Protein AF-A0A9P5LNE6-F1 (afdb_monomer_lite)

Radius of gyration: 19.14 Å; chains: 1; bounding box: 43×41×48 Å

Foldseek 3Di:
DDPVVVVVVVVVVVVCVVVVVDDPVVVVVVVVVVVVVVVVVLVVLLVVLQVLLVHLADLVPDDDDDDPPDDPVVVVVVVVCVLCVVCVVVVVCVVVVCVPPPDPPPVVVVVVCCCPPCVPPVVSSLSSNQRSVCSVVVHGRDSDPVVVVVD

Secondary structure (DSSP, 8-state):
--HHHHHHHHHHHHHHHHHHTS-GGGTHHHHHHHHHHHHHHHHHHHHHHHHHTTSS-GGGTSPP---TTS-HHHHHHHHHHHHHHHHHHHHHTHHHHHTT-SSTTTHHHHHHHHHHTHHHHHHHHHHHHHHHHHHHTTS-----HHHHHH-

Organism: NCBI:txid595255

pLDDT: mean 87.04, std 6.27, range [55.72, 95.06]

Structure (mmCIF, N/CA/C/O backbone):
data_AF-A0A9P5LNE6-F1
#
_entry.id   AF-A0A9P5LNE6-F1
#
loop_
_atom_site.group_PDB
_atom_site.id
_atom_site.type_symbol
_atom_site.label_atom_id
_atom_site.label_alt_id
_atom_site.label_comp_id
_atom_site.label_asym_id
_atom_site.label_entity_id
_atom_site.label_seq_id
_atom_site.pdbx_PDB_ins_code
_atom_site.Cartn_x
_atom_site.Cartn_y
_atom_site.Cartn_z
_atom_site.occupancy
_atom_site.B_iso_or_equiv
_atom_site.auth_seq_id
_atom_site.auth_comp_id
_atom_site.auth_asym_id
_atom_site.auth_atom_id
_atom_site.pdbx_PDB_model_num
ATOM 1 N N . MET A 1 1 ? -9.106 -11.738 -19.374 1.00 55.72 1 MET A N 1
ATOM 2 C CA . MET A 1 1 ? -9.687 -12.515 -18.260 1.00 55.72 1 MET A CA 1
ATOM 3 C C . MET A 1 1 ? -10.014 -13.894 -18.776 1.00 55.72 1 MET A C 1
ATOM 5 O O . MET A 1 1 ? -10.748 -14.009 -19.751 1.00 55.72 1 MET A O 1
ATOM 9 N N . VAL A 1 2 ? -9.419 -14.913 -18.173 1.00 83.50 2 VAL A N 1
ATOM 10 C CA . VAL A 1 2 ? -9.707 -16.318 -18.489 1.00 83.50 2 VAL A CA 1
ATOM 11 C C . VAL A 1 2 ? -10.836 -16.798 -17.569 1.00 83.50 2 VAL A C 1
ATOM 13 O O . VAL A 1 2 ? -11.053 -16.205 -16.513 1.00 83.50 2 VAL A O 1
ATOM 16 N N . THR A 1 3 ? -11.549 -17.875 -17.912 1.00 86.38 3 THR A N 1
ATOM 17 C CA . THR A 1 3 ? -12.674 -18.406 -17.106 1.00 86.38 3 THR A CA 1
ATOM 18 C C . THR A 1 3 ? -12.313 -18.607 -15.629 1.00 86.38 3 THR A C 1
ATOM 20 O O . THR A 1 3 ? -13.131 -18.351 -14.751 1.00 86.38 3 THR A O 1
ATOM 23 N N . ARG A 1 4 ? -11.058 -18.981 -15.342 1.00 86.69 4 ARG A N 1
ATOM 24 C CA . ARG A 1 4 ? -10.511 -19.098 -13.981 1.00 86.69 4 ARG A CA 1
ATOM 25 C C . ARG A 1 4 ? -10.612 -17.796 -13.177 1.00 86.69 4 ARG A C 1
ATOM 27 O O . ARG A 1 4 ? -11.005 -17.843 -12.017 1.00 86.69 4 ARG A O 1
ATOM 34 N N . ASP A 1 5 ? -10.279 -16.656 -13.780 1.00 85.38 5 ASP A N 1
ATOM 35 C CA . ASP A 1 5 ? -10.262 -15.358 -13.092 1.00 85.38 5 ASP A CA 1
ATOM 36 C C . ASP A 1 5 ? -11.692 -14.916 -12.748 1.00 85.38 5 ASP A C 1
ATOM 38 O O . ASP A 1 5 ? -11.947 -14.401 -11.662 1.00 85.38 5 ASP A O 1
ATOM 42 N N . PHE A 1 6 ? -12.643 -15.186 -13.650 1.00 89.06 6 PHE A N 1
ATOM 43 C CA . PHE A 1 6 ? -14.060 -14.898 -13.429 1.00 89.06 6 PHE A CA 1
ATOM 44 C C . PHE A 1 6 ? -14.657 -15.770 -12.318 1.00 89.06 6 PHE A C 1
ATOM 46 O O . PHE A 1 6 ? -15.341 -15.262 -11.432 1.00 89.06 6 PHE A O 1
ATOM 53 N N . VAL A 1 7 ? -14.357 -17.073 -12.317 1.00 93.38 7 VAL A N 1
ATOM 54 C CA . VAL A 1 7 ? -14.796 -17.983 -11.248 1.00 93.38 7 VAL A CA 1
ATOM 55 C C . VAL A 1 7 ? -14.191 -17.569 -9.904 1.00 93.38 7 VAL A C 1
ATOM 57 O O . VAL A 1 7 ? -14.913 -17.498 -8.910 1.00 93.38 7 VAL A O 1
ATOM 60 N N . GLY A 1 8 ? -12.899 -17.225 -9.872 1.00 90.25 8 GLY A N 1
ATOM 61 C CA . GLY A 1 8 ? -12.237 -16.706 -8.674 1.00 90.25 8 GLY A CA 1
ATOM 62 C C . GLY A 1 8 ? -12.892 -15.429 -8.144 1.00 90.25 8 GLY A C 1
ATOM 63 O O . GLY A 1 8 ? -13.146 -15.325 -6.946 1.00 90.25 8 GLY A O 1
ATOM 64 N N . PHE A 1 9 ? -13.247 -14.498 -9.034 1.00 90.50 9 PHE A N 1
ATOM 65 C CA . PHE A 1 9 ? -13.979 -13.283 -8.678 1.00 90.50 9 PHE A CA 1
ATOM 66 C C . PHE A 1 9 ? -15.344 -13.592 -8.049 1.00 90.50 9 PHE A C 1
ATOM 68 O O . PHE A 1 9 ? -15.656 -13.066 -6.984 1.00 90.50 9 PHE A O 1
ATOM 75 N N . VAL A 1 10 ? -16.144 -14.482 -8.645 1.00 94.56 10 VAL A N 1
ATOM 76 C CA . VAL A 1 10 ? -17.463 -14.846 -8.096 1.00 94.56 10 VAL A CA 1
ATOM 77 C C . VAL A 1 10 ? -17.331 -15.508 -6.723 1.00 94.56 10 VAL A C 1
ATOM 79 O O . VAL A 1 10 ? -18.052 -15.139 -5.797 1.00 94.56 10 VAL A O 1
ATOM 82 N N . ILE A 1 11 ? -16.387 -16.440 -6.560 1.00 94.75 11 ILE A N 1
ATOM 83 C CA . ILE A 1 11 ? -16.125 -17.094 -5.269 1.00 94.75 11 ILE A CA 1
ATOM 84 C C . ILE A 1 11 ? -15.726 -16.055 -4.215 1.00 94.75 11 ILE A C 1
ATOM 86 O O . ILE A 1 11 ? -16.275 -16.061 -3.113 1.00 94.75 11 ILE A O 1
ATOM 90 N N . PHE A 1 12 ? -14.823 -15.133 -4.555 1.00 92.94 12 PHE A N 1
ATOM 91 C CA . PHE A 1 12 ? -14.413 -14.050 -3.663 1.00 92.94 12 PHE A CA 1
ATOM 92 C C . PHE A 1 12 ? -15.599 -13.179 -3.229 1.00 92.94 12 PHE A C 1
ATOM 94 O O . PHE A 1 12 ? -15.738 -12.883 -2.041 1.00 92.94 12 PHE A O 1
ATOM 101 N N . GLN A 1 13 ? -16.489 -12.820 -4.159 1.00 92.81 13 GLN A N 1
ATOM 102 C CA . GLN A 1 13 ? -17.681 -12.031 -3.846 1.00 92.81 13 GLN A CA 1
ATOM 103 C C . GLN A 1 13 ? -18.603 -12.778 -2.877 1.00 92.81 13 GLN A C 1
ATOM 105 O O . GLN A 1 13 ? -19.039 -12.197 -1.886 1.00 92.81 13 GLN A O 1
ATOM 110 N N . VAL A 1 14 ? -18.846 -14.073 -3.104 1.00 95.06 14 VAL A N 1
ATOM 111 C CA . VAL A 1 14 ? -19.695 -14.896 -2.226 1.00 95.06 14 VAL A CA 1
ATOM 112 C C . VAL A 1 14 ? -19.091 -15.035 -0.827 1.00 95.06 14 VAL A C 1
ATOM 114 O O . VAL A 1 14 ? -19.809 -14.891 0.160 1.00 95.06 14 VAL A O 1
ATOM 117 N N . ILE A 1 15 ? -17.777 -15.254 -0.722 1.00 94.12 15 ILE A N 1
ATOM 118 C CA . ILE A 1 15 ? -17.070 -15.350 0.567 1.00 94.12 15 ILE A CA 1
ATOM 119 C C . ILE A 1 15 ? -17.046 -14.001 1.301 1.00 94.12 15 ILE A C 1
ATOM 121 O O . ILE A 1 15 ? -17.062 -13.968 2.531 1.00 94.12 15 ILE A O 1
ATOM 125 N N . SER A 1 16 ? -17.045 -12.883 0.574 1.00 89.88 16 SER A N 1
ATOM 126 C CA . SER A 1 16 ? -17.026 -11.547 1.176 1.00 89.88 16 SER A CA 1
ATOM 127 C C . SER A 1 16 ? -18.359 -11.172 1.833 1.00 89.88 16 SER A C 1
ATOM 129 O O . SER A 1 16 ? -18.354 -10.481 2.848 1.00 89.88 16 SER A O 1
ATOM 131 N N . ILE A 1 17 ? -19.497 -11.666 1.328 1.00 91.38 17 ILE A N 1
ATOM 132 C CA . ILE A 1 17 ? -20.840 -11.375 1.872 1.00 91.38 17 ILE A CA 1
ATOM 133 C C . ILE A 1 17 ? -20.954 -11.620 3.390 1.00 91.38 17 ILE A C 1
ATOM 135 O O . ILE A 1 17 ? -21.355 -10.695 4.096 1.00 91.38 17 ILE A O 1
ATOM 139 N N . PRO A 1 18 ? -20.608 -12.799 3.946 1.00 87.94 18 PRO A N 1
ATOM 140 C CA . PRO A 1 18 ? -20.700 -13.020 5.390 1.00 87.94 18 PRO A CA 1
ATOM 141 C C . PRO A 1 18 ? -19.757 -12.115 6.194 1.00 87.94 18 PRO A C 1
ATOM 143 O O . PRO A 1 18 ? -20.094 -11.732 7.313 1.00 87.94 18 PRO A O 1
ATOM 146 N N . MET A 1 19 ? -18.612 -11.722 5.627 1.00 84.19 19 MET A N 1
ATOM 147 C CA . MET A 1 19 ? -17.676 -10.804 6.287 1.00 84.19 19 MET A CA 1
ATOM 148 C C . MET A 1 19 ? -18.246 -9.384 6.398 1.00 84.19 19 MET A C 1
ATOM 150 O O . MET A 1 19 ? -17.958 -8.692 7.372 1.00 84.19 19 MET A O 1
ATOM 154 N N . LEU A 1 20 ? -19.115 -8.969 5.469 1.00 84.44 20 LEU A N 1
ATOM 155 C CA . LEU A 1 20 ? -19.809 -7.675 5.531 1.00 84.44 20 LEU A CA 1
ATOM 156 C C . LEU A 1 20 ? -20.822 -7.585 6.682 1.00 84.44 20 LEU A C 1
ATOM 158 O O . LEU A 1 20 ? -21.175 -6.486 7.101 1.00 84.44 20 LEU A O 1
ATOM 162 N N . LEU A 1 21 ? -21.284 -8.721 7.215 1.00 84.25 21 LEU A N 1
ATOM 163 C CA . LEU A 1 21 ? -22.198 -8.754 8.363 1.00 84.25 21 LEU A CA 1
ATOM 164 C C . LEU A 1 21 ? -21.475 -8.510 9.698 1.00 84.25 21 LEU A C 1
ATOM 166 O O . LEU A 1 21 ? -22.121 -8.337 10.737 1.00 84.25 21 LEU A O 1
ATOM 170 N N . ILE A 1 22 ? -20.137 -8.496 9.697 1.00 84.88 22 ILE A N 1
ATOM 171 C CA . ILE A 1 22 ? -19.343 -8.214 10.888 1.00 84.88 22 ILE A CA 1
ATOM 172 C C . ILE A 1 22 ? -19.440 -6.724 11.211 1.00 84.88 22 ILE A C 1
ATOM 174 O O . ILE A 1 22 ? -19.153 -5.848 10.400 1.00 84.88 22 ILE A O 1
ATOM 178 N N . ARG A 1 23 ? -19.813 -6.447 12.459 1.00 82.88 23 ARG A N 1
ATOM 179 C CA . ARG A 1 23 ? -19.844 -5.102 13.037 1.00 82.88 23 ARG A CA 1
ATOM 180 C C . ARG A 1 23 ? -18.489 -4.401 12.897 1.00 82.88 23 ARG A C 1
ATOM 182 O O . ARG A 1 23 ? -17.477 -4.937 13.355 1.00 82.88 23 ARG A O 1
ATOM 189 N N . VAL A 1 24 ? -18.492 -3.204 12.306 1.00 76.50 24 VAL A N 1
ATOM 190 C CA . VAL A 1 24 ? -17.302 -2.402 11.953 1.00 76.50 24 VAL A CA 1
ATOM 191 C C . VAL A 1 24 ? -16.369 -2.184 13.151 1.00 76.50 24 VAL A C 1
ATOM 193 O O . VAL A 1 24 ? -15.149 -2.200 13.005 1.00 76.50 24 VAL A O 1
ATOM 196 N N . GLU A 1 25 ? -16.921 -2.084 14.358 1.00 78.25 25 GLU A N 1
ATOM 197 C CA . GLU A 1 25 ? -16.188 -1.893 15.612 1.00 78.25 25 GLU A CA 1
ATOM 198 C C . GLU A 1 25 ? -15.218 -3.045 15.916 1.00 78.25 25 GLU A C 1
ATOM 200 O O . GLU A 1 25 ? -14.200 -2.847 16.575 1.00 78.25 25 GLU A O 1
ATOM 205 N N . LYS A 1 26 ? -15.504 -4.255 15.419 1.00 81.69 26 LYS A N 1
ATOM 206 C CA . LYS A 1 26 ? -14.655 -5.444 15.601 1.00 81.69 26 LYS A CA 1
ATOM 207 C C . LYS A 1 26 ? -13.650 -5.647 14.464 1.00 81.69 26 LYS A C 1
ATOM 209 O O . LYS A 1 26 ? -12.750 -6.472 14.595 1.00 81.69 26 LYS A O 1
ATOM 214 N N . VAL A 1 27 ? -13.788 -4.907 13.364 1.00 83.56 27 VAL A N 1
ATOM 215 C CA . VAL A 1 27 ? -12.993 -5.087 12.137 1.00 83.56 27 VAL A CA 1
ATOM 216 C C . VAL A 1 27 ? -11.647 -4.355 12.210 1.00 83.56 27 VAL A C 1
ATOM 218 O O . VAL A 1 27 ? -10.700 -4.738 11.524 1.00 83.56 27 VAL A O 1
ATOM 221 N N . ALA A 1 28 ? -11.511 -3.362 13.095 1.00 82.56 28 ALA A N 1
ATOM 222 C CA . ALA A 1 28 ? -10.300 -2.549 13.213 1.00 82.56 28 ALA A CA 1
ATOM 223 C C . ALA A 1 28 ? -9.025 -3.373 13.480 1.00 82.56 28 ALA A C 1
ATOM 225 O O . ALA A 1 28 ? -7.994 -3.135 12.854 1.00 82.56 28 ALA A O 1
ATOM 226 N N . PHE A 1 29 ? -9.089 -4.366 14.374 1.00 85.94 29 PHE A N 1
ATOM 227 C CA . PHE A 1 29 ? -7.925 -5.183 14.727 1.00 85.94 29 PHE A CA 1
ATOM 228 C C . PHE A 1 29 ? -7.502 -6.153 13.604 1.00 85.94 29 PHE A C 1
ATOM 230 O O . PHE A 1 29 ? -6.333 -6.115 13.214 1.00 85.94 29 PHE A O 1
ATOM 237 N N . PRO A 1 30 ? -8.408 -6.958 13.005 1.00 89.06 30 PRO A N 1
ATOM 238 C CA . PRO A 1 30 ? -8.073 -7.767 11.831 1.00 89.06 30 PRO A CA 1
ATOM 239 C C . PRO A 1 30 ? -7.514 -6.949 10.660 1.00 89.06 30 PRO A C 1
ATOM 241 O O . PRO A 1 30 ? -6.541 -7.363 10.034 1.00 89.06 30 PRO A O 1
ATOM 244 N N . VAL A 1 31 ? -8.083 -5.769 10.388 1.00 87.81 31 VAL A N 1
ATOM 245 C CA . VAL A 1 31 ? -7.601 -4.885 9.314 1.00 87.81 31 VAL A CA 1
ATOM 246 C C . VAL A 1 31 ? -6.210 -4.337 9.620 1.00 87.81 31 VAL A C 1
ATOM 248 O O . VAL A 1 31 ? -5.372 -4.277 8.723 1.00 87.81 31 VAL A O 1
ATOM 251 N N . ALA A 1 32 ? -5.917 -3.992 10.876 1.00 89.50 32 ALA A N 1
ATOM 252 C CA . ALA A 1 32 ? -4.576 -3.574 11.269 1.00 89.50 32 ALA A CA 1
ATOM 253 C C . ALA A 1 32 ? -3.540 -4.684 11.024 1.00 89.50 32 ALA A C 1
ATOM 255 O O . ALA A 1 32 ? -2.491 -4.416 10.443 1.00 89.50 32 ALA A O 1
ATOM 256 N N . ILE A 1 33 ? -3.853 -5.935 11.387 1.00 93.25 33 ILE A N 1
ATOM 257 C CA . ILE A 1 33 ? -2.978 -7.085 11.106 1.00 93.25 33 ILE A CA 1
ATOM 258 C C . ILE A 1 33 ? -2.787 -7.259 9.598 1.00 93.25 33 ILE A C 1
ATOM 260 O O . ILE A 1 33 ? -1.653 -7.381 9.139 1.00 93.25 33 ILE A O 1
ATOM 264 N N . ALA A 1 34 ? -3.873 -7.232 8.822 1.00 90.94 34 ALA A N 1
ATOM 265 C CA . ALA A 1 34 ? -3.808 -7.376 7.371 1.00 90.94 34 ALA A CA 1
ATOM 266 C C . ALA A 1 34 ? -2.930 -6.290 6.725 1.00 90.94 34 ALA A C 1
ATOM 268 O O . ALA A 1 34 ? -2.107 -6.598 5.863 1.00 90.94 34 ALA A O 1
ATOM 269 N N . ASN A 1 35 ? -3.038 -5.040 7.184 1.00 91.62 35 ASN A N 1
ATOM 270 C CA . ASN A 1 35 ? -2.202 -3.934 6.715 1.00 91.62 35 ASN A CA 1
ATOM 271 C C . ASN A 1 35 ? -0.722 -4.137 7.060 1.00 91.62 35 ASN A C 1
ATOM 273 O O . ASN A 1 35 ? 0.136 -3.907 6.210 1.00 91.62 35 ASN A O 1
ATOM 277 N N . ILE A 1 36 ? -0.413 -4.602 8.275 1.00 93.50 36 ILE A N 1
ATOM 278 C CA . ILE A 1 36 ? 0.965 -4.894 8.695 1.00 93.50 36 ILE A CA 1
ATOM 279 C C . ILE A 1 36 ? 1.563 -6.008 7.830 1.00 93.50 36 ILE A C 1
ATOM 281 O O . ILE A 1 36 ? 2.659 -5.854 7.298 1.00 93.50 36 ILE A O 1
ATOM 285 N N . VAL A 1 37 ? 0.836 -7.112 7.640 1.00 94.81 37 VAL A N 1
ATOM 286 C CA . VAL A 1 37 ? 1.287 -8.224 6.788 1.00 94.81 37 VAL A CA 1
ATOM 287 C C . VAL A 1 37 ? 1.517 -7.741 5.357 1.00 94.81 37 VAL A C 1
ATOM 289 O O . VAL A 1 37 ? 2.576 -7.995 4.788 1.00 94.81 37 VAL A O 1
ATOM 292 N N . THR A 1 38 ? 0.569 -6.985 4.798 1.00 91.62 38 THR A N 1
ATOM 293 C CA . THR A 1 38 ? 0.674 -6.435 3.438 1.00 91.62 38 THR A CA 1
ATOM 294 C C . THR A 1 38 ? 1.900 -5.536 3.292 1.00 91.62 38 THR A C 1
ATOM 296 O O . THR A 1 38 ? 2.632 -5.655 2.312 1.00 91.62 38 THR A O 1
ATOM 299 N N . PHE A 1 39 ? 2.180 -4.690 4.286 1.00 93.19 39 PHE A N 1
ATOM 300 C CA . PHE A 1 39 ? 3.364 -3.836 4.299 1.00 93.19 39 PHE A CA 1
ATOM 301 C C . PHE A 1 39 ? 4.664 -4.646 4.200 1.00 93.19 39 PHE A C 1
ATOM 303 O O . PHE A 1 39 ? 5.504 -4.362 3.345 1.00 93.19 39 PHE A O 1
ATOM 310 N N . PHE A 1 40 ? 4.818 -5.688 5.023 1.00 94.69 40 PHE A N 1
ATOM 311 C CA . PHE A 1 40 ? 6.010 -6.540 4.995 1.00 94.69 40 PHE A CA 1
ATOM 312 C C . PHE A 1 40 ? 6.136 -7.341 3.697 1.00 94.69 40 PHE A C 1
ATOM 314 O O . PHE A 1 40 ? 7.244 -7.492 3.185 1.00 94.69 40 PHE A O 1
ATOM 321 N N . VAL A 1 41 ? 5.020 -7.808 3.131 1.00 93.31 41 VAL A N 1
ATOM 322 C CA . VAL A 1 41 ? 5.014 -8.492 1.829 1.00 93.31 41 VAL A CA 1
ATOM 323 C C . VAL A 1 41 ? 5.481 -7.549 0.722 1.00 93.31 41 VAL A C 1
ATOM 325 O O . VAL A 1 41 ? 6.378 -7.904 -0.039 1.00 93.31 41 VAL A O 1
ATOM 328 N N . MET A 1 42 ? 4.940 -6.329 0.653 1.00 91.94 42 MET A N 1
ATOM 329 C CA . MET A 1 42 ? 5.356 -5.340 -0.349 1.00 91.94 42 MET A CA 1
ATOM 330 C C . MET A 1 42 ? 6.826 -4.951 -0.195 1.00 91.94 42 MET A C 1
ATOM 332 O O . MET A 1 42 ? 7.545 -4.847 -1.190 1.00 91.94 42 MET A O 1
ATOM 336 N N . MET A 1 43 ? 7.293 -4.791 1.043 1.00 94.31 43 MET A N 1
ATOM 337 C CA . MET A 1 43 ? 8.703 -4.542 1.328 1.00 94.31 43 MET A CA 1
ATOM 338 C C . MET A 1 43 ? 9.582 -5.711 0.858 1.00 94.31 43 MET A C 1
ATOM 340 O O . MET A 1 43 ? 10.593 -5.482 0.199 1.00 94.31 43 MET A O 1
ATOM 344 N N . GLY A 1 44 ? 9.181 -6.958 1.124 1.00 94.06 44 GLY A N 1
ATOM 345 C CA . GLY A 1 44 ? 9.894 -8.155 0.672 1.00 94.06 44 GLY A CA 1
ATOM 346 C C . GLY A 1 44 ? 9.995 -8.248 -0.852 1.00 94.06 44 GLY A C 1
ATOM 347 O O . GLY A 1 44 ? 11.087 -8.457 -1.378 1.00 94.06 44 GLY A O 1
ATOM 348 N N . ILE A 1 45 ? 8.888 -8.009 -1.563 1.00 92.31 45 ILE A N 1
ATOM 349 C CA . ILE A 1 45 ? 8.862 -7.973 -3.036 1.00 92.31 45 ILE A CA 1
ATOM 350 C C . ILE A 1 45 ? 9.784 -6.871 -3.565 1.00 92.31 45 ILE A C 1
ATOM 352 O O . ILE A 1 45 ? 10.551 -7.110 -4.494 1.00 92.31 45 ILE A O 1
ATOM 356 N N . THR A 1 46 ? 9.770 -5.691 -2.942 1.00 92.69 46 THR A N 1
ATOM 357 C CA . THR A 1 46 ? 10.628 -4.570 -3.352 1.00 92.69 46 THR A CA 1
ATOM 358 C C . THR A 1 46 ? 12.109 -4.895 -3.155 1.00 92.69 46 THR A C 1
ATOM 360 O O . THR A 1 46 ? 12.916 -4.651 -4.048 1.00 92.69 46 THR A O 1
ATOM 363 N N . ILE A 1 47 ? 12.482 -5.477 -2.009 1.00 93.75 47 ILE A N 1
ATOM 364 C CA . ILE A 1 47 ? 13.868 -5.885 -1.726 1.00 93.75 47 ILE A CA 1
ATOM 365 C C . ILE A 1 47 ? 14.328 -6.936 -2.741 1.00 93.75 47 ILE A C 1
ATOM 367 O O . ILE A 1 47 ? 15.416 -6.811 -3.305 1.00 93.75 47 ILE A O 1
ATOM 371 N N . TRP A 1 48 ? 13.502 -7.948 -3.009 1.00 93.25 48 TRP A N 1
ATOM 372 C CA . TRP A 1 48 ? 13.800 -8.972 -4.009 1.00 93.25 48 TRP A CA 1
ATOM 373 C C . TRP A 1 48 ? 13.978 -8.373 -5.411 1.00 93.25 48 TRP A C 1
ATOM 375 O O . TRP A 1 48 ? 14.970 -8.664 -6.081 1.00 93.25 48 TRP A O 1
ATOM 385 N N . ALA A 1 49 ? 13.064 -7.497 -5.834 1.00 91.25 49 ALA A N 1
ATOM 386 C CA . ALA A 1 49 ? 13.120 -6.883 -7.153 1.00 91.25 49 ALA A CA 1
ATOM 387 C C . ALA A 1 49 ? 14.389 -6.029 -7.303 1.00 91.25 49 ALA A C 1
ATOM 389 O O . ALA A 1 49 ? 15.154 -6.210 -8.247 1.00 91.25 49 ALA A O 1
ATOM 390 N N . CYS A 1 50 ? 14.682 -5.162 -6.332 1.00 91.38 50 CYS A N 1
ATOM 391 C CA . CYS A 1 50 ? 15.872 -4.312 -6.373 1.00 91.38 50 CYS A CA 1
ATOM 392 C C . CYS A 1 50 ? 17.183 -5.113 -6.333 1.00 91.38 50 CYS A C 1
ATOM 394 O O . CYS A 1 50 ? 18.140 -4.764 -7.019 1.00 91.38 50 CYS A O 1
ATOM 396 N N . THR A 1 51 ? 17.253 -6.191 -5.546 1.00 92.81 51 THR A N 1
ATOM 397 C CA . THR A 1 51 ? 18.466 -7.028 -5.475 1.00 92.81 51 THR A CA 1
ATOM 398 C C . THR A 1 51 ? 18.682 -7.835 -6.752 1.00 92.81 51 THR A C 1
ATOM 400 O O . THR A 1 51 ? 19.813 -7.925 -7.224 1.00 92.81 51 THR A O 1
ATOM 403 N N . THR A 1 52 ? 17.610 -8.346 -7.361 1.00 89.75 52 THR A N 1
ATOM 404 C CA . THR A 1 52 ? 17.668 -9.116 -8.616 1.00 89.75 52 THR A CA 1
ATOM 405 C C . THR A 1 52 ? 17.995 -8.222 -9.814 1.00 89.75 52 THR A C 1
ATOM 407 O O . THR A 1 52 ? 18.765 -8.612 -10.686 1.00 89.75 52 THR A O 1
ATOM 410 N N . ALA A 1 53 ? 17.475 -6.992 -9.836 1.00 87.19 53 ALA A N 1
ATOM 411 C CA . ALA A 1 53 ? 17.793 -5.990 -10.854 1.00 87.19 53 ALA A CA 1
ATOM 412 C C . ALA A 1 53 ? 19.187 -5.349 -10.686 1.00 87.19 53 ALA A C 1
ATOM 414 O O . ALA A 1 53 ? 19.598 -4.562 -11.538 1.00 87.19 53 ALA A O 1
ATOM 415 N N . GLY A 1 54 ? 19.901 -5.630 -9.587 1.00 87.81 54 GLY A N 1
ATOM 416 C CA . GLY A 1 54 ? 21.187 -5.001 -9.266 1.00 87.81 54 GLY A CA 1
ATOM 417 C C . GLY A 1 54 ? 21.087 -3.520 -8.871 1.00 87.81 54 GLY A C 1
ATOM 418 O O . GLY A 1 54 ? 22.076 -2.794 -8.955 1.00 87.81 54 GLY A O 1
ATOM 419 N N . GLY A 1 55 ? 19.906 -3.049 -8.457 1.00 87.25 55 GLY A N 1
ATOM 420 C CA . GLY A 1 55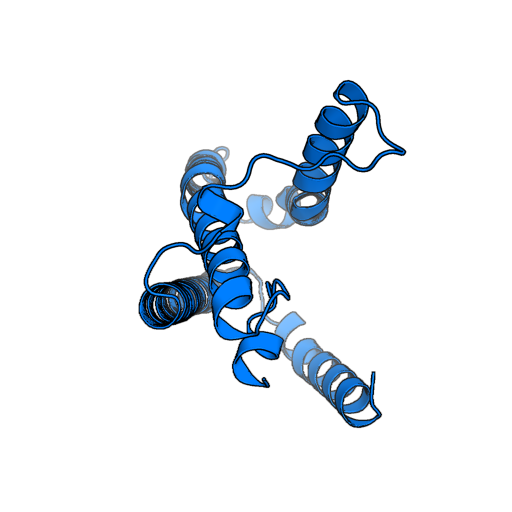 ? 19.641 -1.660 -8.079 1.00 87.25 55 GLY A CA 1
ATOM 421 C C . GLY A 1 55 ? 18.160 -1.278 -8.180 1.00 87.25 55 GLY A C 1
ATOM 422 O O . GLY A 1 55 ? 17.297 -2.113 -8.424 1.00 87.25 55 GLY A O 1
ATOM 423 N N . ALA A 1 56 ? 17.857 0.015 -8.033 1.00 82.06 56 ALA A N 1
ATOM 424 C CA . ALA A 1 56 ? 16.489 0.554 -8.077 1.00 82.06 56 ALA A CA 1
ATOM 425 C C . ALA A 1 56 ? 15.829 0.542 -9.478 1.00 82.06 56 ALA A C 1
ATOM 427 O O . ALA A 1 56 ? 14.706 1.019 -9.629 1.00 82.06 56 ALA A O 1
ATOM 428 N N . GLY A 1 57 ? 16.512 0.023 -10.503 1.00 83.00 57 GLY A N 1
ATOM 429 C CA . GLY A 1 57 ? 16.040 -0.016 -11.888 1.00 83.00 57 GLY A CA 1
ATOM 430 C C . GLY A 1 57 ? 16.124 1.328 -12.637 1.00 83.00 57 GLY A C 1
ATOM 431 O O . GLY A 1 57 ? 16.436 2.367 -12.048 1.00 83.00 57 GLY A O 1
ATOM 432 N N . PRO A 1 58 ? 15.859 1.322 -13.955 1.00 82.88 58 PRO A N 1
ATOM 433 C CA . PRO A 1 58 ? 16.039 2.476 -14.835 1.00 82.88 58 PRO A CA 1
ATOM 434 C C . PRO A 1 58 ? 15.064 3.625 -14.568 1.00 82.88 58 PRO A C 1
ATOM 436 O O . PRO A 1 58 ? 15.452 4.776 -14.758 1.00 82.88 58 PRO A O 1
ATOM 439 N N . LEU A 1 59 ? 13.839 3.357 -14.092 1.00 82.62 59 LEU A N 1
ATOM 440 C CA . LEU A 1 59 ? 12.831 4.408 -13.877 1.00 82.62 59 LEU A CA 1
ATOM 441 C C . LEU A 1 59 ? 13.199 5.367 -12.743 1.00 82.62 59 LEU A C 1
ATOM 443 O O . LEU A 1 59 ? 12.699 6.486 -12.697 1.00 82.62 59 LEU A O 1
ATOM 447 N N . PHE A 1 60 ? 14.094 4.951 -11.847 1.00 78.19 60 PHE A N 1
ATOM 448 C CA . PHE A 1 60 ? 14.607 5.815 -10.788 1.00 78.19 60 PHE A CA 1
ATOM 449 C C . PHE A 1 60 ? 15.532 6.922 -11.322 1.00 78.19 60 PHE A C 1
ATOM 451 O O . PHE A 1 60 ? 15.654 7.979 -10.709 1.00 78.19 60 PHE A O 1
ATOM 458 N N . VAL A 1 61 ? 16.186 6.680 -12.463 1.00 79.25 61 VAL A N 1
ATOM 459 C CA . VAL A 1 61 ? 17.165 7.598 -13.071 1.00 79.25 61 VAL A CA 1
ATOM 460 C C . VAL A 1 61 ? 16.605 8.262 -14.329 1.00 79.25 61 VAL A C 1
ATOM 462 O O . VAL A 1 61 ? 16.972 9.390 -14.656 1.00 79.25 61 VAL A O 1
ATOM 465 N N . SER A 1 62 ? 15.709 7.586 -15.050 1.00 73.56 62 SER A N 1
ATOM 466 C CA . SER A 1 62 ? 15.099 8.130 -16.258 1.00 73.56 62 SER A CA 1
ATOM 467 C C . SER A 1 62 ? 14.148 9.277 -15.917 1.00 73.56 62 SER A C 1
ATOM 469 O O . SER A 1 62 ? 13.277 9.138 -15.059 1.00 73.56 62 SER A O 1
ATOM 471 N N . GLY A 1 63 ? 14.275 10.400 -16.625 1.00 67.56 63 GLY A N 1
ATOM 472 C CA . GLY A 1 63 ? 13.322 11.503 -16.519 1.00 67.56 63 GLY A CA 1
ATOM 473 C C . GLY A 1 63 ? 11.907 11.104 -16.958 1.00 67.56 63 GLY A C 1
ATOM 474 O O . GLY A 1 63 ? 11.704 10.130 -17.684 1.00 67.56 63 GLY A O 1
ATOM 475 N N . ALA A 1 64 ? 10.911 11.884 -16.536 1.00 69.94 64 ALA A N 1
ATOM 476 C CA . ALA A 1 64 ? 9.525 11.657 -16.929 1.00 69.94 64 ALA A CA 1
ATOM 477 C C . ALA A 1 64 ? 9.345 11.851 -18.445 1.00 69.94 64 ALA A C 1
ATOM 479 O O . ALA A 1 64 ? 9.635 12.921 -18.980 1.00 69.94 64 ALA A O 1
ATOM 480 N N . THR A 1 65 ? 8.818 10.834 -19.131 1.00 69.06 65 THR A N 1
ATOM 481 C CA . THR A 1 65 ? 8.428 10.952 -20.543 1.00 69.06 65 THR A CA 1
ATOM 482 C C . THR A 1 65 ? 6.970 11.388 -20.605 1.00 69.06 65 THR A C 1
ATOM 484 O O . THR A 1 65 ? 6.073 10.641 -20.217 1.00 69.06 65 THR A O 1
ATOM 487 N N . GLN A 1 66 ? 6.723 12.623 -21.041 1.00 67.62 66 GLN A N 1
ATOM 488 C CA . GLN A 1 66 ? 5.360 13.125 -21.213 1.00 67.62 66 GLN A CA 1
ATOM 489 C C . GLN A 1 66 ? 4.725 12.498 -22.463 1.00 67.62 66 GLN A C 1
ATOM 491 O O . GLN A 1 66 ? 5.380 12.448 -23.508 1.00 67.62 66 GLN A O 1
ATOM 496 N N . PRO A 1 67 ? 3.458 12.048 -22.404 1.00 72.50 67 PRO A N 1
ATOM 497 C CA . PRO A 1 67 ? 2.730 11.657 -23.604 1.00 72.50 67 PRO A CA 1
ATOM 498 C C . PRO A 1 67 ? 2.682 12.830 -24.587 1.00 72.50 67 PRO A C 1
ATOM 500 O O . PRO A 1 67 ? 2.324 13.941 -24.200 1.00 72.50 67 PRO A O 1
ATOM 503 N N . ALA A 1 68 ? 2.983 12.587 -25.866 1.00 72.12 68 ALA A N 1
ATOM 504 C CA . ALA A 1 68 ? 3.008 13.634 -26.897 1.00 72.12 68 ALA A CA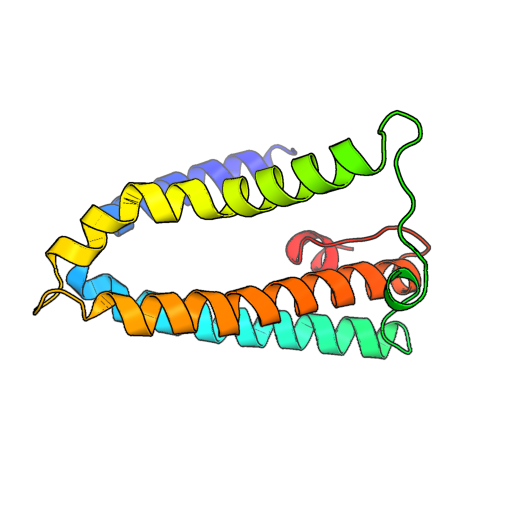 1
ATOM 505 C C . ALA A 1 68 ? 1.668 14.384 -27.050 1.00 72.12 68 ALA A C 1
ATOM 507 O O . ALA A 1 68 ? 1.621 15.496 -27.566 1.00 72.12 68 ALA A O 1
ATOM 508 N N . THR A 1 69 ? 0.573 13.778 -26.587 1.00 78.38 69 THR A N 1
ATOM 509 C CA . THR A 1 69 ? -0.789 14.317 -26.634 1.00 78.38 69 THR A CA 1
ATOM 510 C C . THR A 1 69 ? -1.131 15.242 -25.466 1.00 78.38 69 THR A C 1
ATOM 512 O O . THR A 1 69 ? -2.254 15.741 -25.409 1.00 78.38 69 THR A O 1
ATOM 515 N N . MET A 1 70 ? -0.219 15.452 -24.510 1.00 81.19 70 MET A N 1
ATOM 516 C CA . MET A 1 70 ? -0.510 16.158 -23.265 1.00 81.19 70 MET A CA 1
ATOM 517 C C . MET A 1 70 ? 0.457 17.308 -23.013 1.00 81.19 70 MET A C 1
ATOM 519 O O . MET A 1 70 ? 1.670 17.151 -23.096 1.00 81.19 70 MET A O 1
ATOM 523 N N . THR A 1 71 ? -0.086 18.480 -22.676 1.00 88.44 71 THR A N 1
ATOM 524 C CA . THR A 1 71 ? 0.739 19.601 -22.220 1.00 88.44 71 THR A CA 1
ATOM 525 C C . THR A 1 71 ? 1.225 19.341 -20.799 1.00 88.44 71 THR A C 1
ATOM 527 O O . THR A 1 71 ? 0.510 18.747 -19.987 1.00 88.44 71 THR A O 1
ATOM 530 N N . THR A 1 72 ? 2.405 19.859 -20.455 1.00 84.62 72 THR A N 1
ATOM 531 C CA . THR A 1 72 ? 2.984 19.723 -19.110 1.00 84.62 72 THR A CA 1
ATOM 532 C C . THR A 1 72 ? 2.029 20.196 -18.015 1.00 84.62 72 THR A C 1
ATOM 534 O O . THR A 1 72 ? 1.901 19.546 -16.981 1.00 84.62 72 THR A O 1
ATOM 537 N N . SER A 1 73 ? 1.302 21.293 -18.245 1.00 89.62 73 SER A N 1
ATOM 538 C CA . SER A 1 73 ? 0.302 21.812 -17.305 1.00 89.62 73 SER A CA 1
ATOM 539 C C . SER A 1 73 ? -0.861 20.841 -17.102 1.00 89.62 73 SER A C 1
ATOM 541 O O . SER A 1 73 ? -1.284 20.617 -15.969 1.00 89.62 73 SER A O 1
ATOM 543 N N . TRP A 1 74 ? -1.354 20.222 -18.178 1.00 89.81 74 TRP A N 1
ATOM 544 C CA . TRP A 1 74 ? -2.418 19.226 -18.076 1.00 89.81 74 TRP A CA 1
ATOM 545 C C . TRP A 1 74 ? -1.924 17.926 -17.433 1.00 89.81 74 TRP A C 1
ATOM 547 O O . TRP A 1 74 ? -2.671 17.307 -16.686 1.00 89.81 74 TRP A O 1
ATOM 557 N N . ALA A 1 75 ? -0.653 17.557 -17.623 1.00 88.50 75 ALA A N 1
ATOM 558 C CA . ALA A 1 75 ? -0.012 16.445 -16.914 1.00 88.50 75 ALA A CA 1
ATOM 559 C C . ALA A 1 75 ? 0.010 16.617 -15.402 1.00 88.50 75 ALA A C 1
ATOM 561 O O . ALA A 1 75 ? -0.329 15.678 -14.680 1.00 88.50 75 ALA A O 1
ATOM 562 N N . TRP A 1 76 ? 0.309 17.819 -14.922 1.00 89.62 76 TRP A N 1
ATOM 563 C CA . TRP A 1 76 ? 0.212 18.121 -13.498 1.00 89.62 76 TRP A CA 1
ATOM 564 C C . TRP A 1 76 ? -1.220 18.008 -12.976 1.00 89.62 76 TRP A C 1
ATOM 566 O O . TRP A 1 76 ? -1.452 17.337 -11.971 1.00 89.62 76 TRP A O 1
ATOM 576 N N . ILE A 1 77 ? -2.187 18.607 -13.676 1.00 92.75 77 ILE A N 1
ATOM 577 C CA . ILE A 1 77 ? -3.600 18.559 -13.272 1.00 92.75 77 ILE A CA 1
ATOM 578 C C . ILE A 1 77 ? -4.104 17.113 -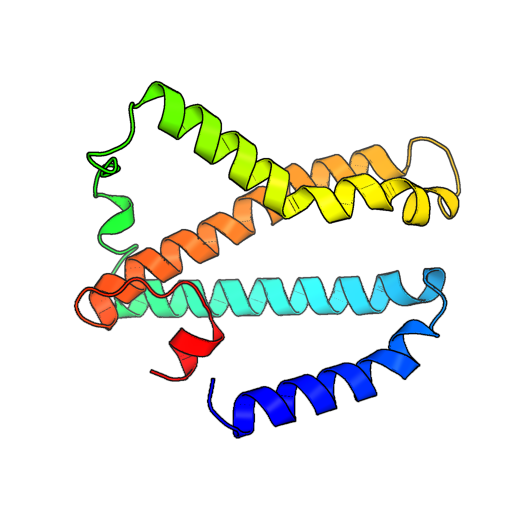13.256 1.00 92.75 77 ILE A C 1
ATOM 580 O O . ILE A 1 77 ? -4.696 16.675 -12.271 1.00 92.75 77 ILE A O 1
ATOM 584 N N . TYR A 1 78 ? -3.819 16.352 -14.312 1.00 90.56 78 TYR A N 1
ATOM 585 C CA . TYR A 1 78 ? -4.200 14.950 -14.421 1.00 90.56 78 TYR A CA 1
ATOM 586 C C . TYR A 1 78 ? -3.592 14.105 -13.298 1.00 90.56 78 TYR A C 1
ATOM 588 O O . TYR A 1 78 ? -4.310 13.336 -12.665 1.00 90.56 78 TYR A O 1
ATOM 596 N N . GLY A 1 79 ? -2.301 14.278 -12.993 1.00 89.56 79 GLY A N 1
ATOM 597 C CA . GLY A 1 79 ? -1.638 13.552 -11.907 1.00 89.56 79 GLY A CA 1
ATOM 598 C C . GLY A 1 79 ? -2.263 13.828 -10.536 1.00 89.56 79 GLY A C 1
ATOM 599 O O . GLY A 1 79 ? -2.483 12.897 -9.756 1.00 89.56 79 GLY A O 1
ATOM 600 N N . ILE A 1 80 ? -2.618 15.088 -10.259 1.00 91.69 80 ILE A N 1
ATOM 601 C CA . ILE A 1 80 ? -3.300 15.480 -9.016 1.00 91.69 80 ILE A CA 1
ATOM 602 C C . ILE A 1 80 ? -4.691 14.843 -8.949 1.00 91.69 80 ILE A C 1
ATOM 604 O O . ILE A 1 80 ? -5.023 14.199 -7.954 1.00 91.69 80 ILE A O 1
ATOM 608 N N . VAL A 1 81 ? -5.491 14.976 -10.010 1.00 94.06 81 VAL A N 1
ATOM 609 C CA . VAL A 1 81 ? -6.859 14.437 -10.055 1.00 94.06 81 VAL A CA 1
ATOM 610 C C . VAL A 1 81 ? -6.856 12.911 -9.957 1.00 94.06 81 VAL A C 1
ATOM 612 O O . VAL A 1 81 ? -7.656 12.359 -9.207 1.00 94.06 81 VAL A O 1
ATOM 615 N N . ALA A 1 82 ? -5.935 12.225 -10.636 1.00 91.62 82 ALA A N 1
ATOM 616 C CA . ALA A 1 82 ? -5.784 10.774 -10.544 1.00 91.62 82 ALA A CA 1
ATOM 617 C C . ALA A 1 82 ? -5.418 10.328 -9.118 1.00 91.62 82 ALA A C 1
ATOM 619 O O . ALA A 1 82 ? -6.006 9.384 -8.589 1.00 91.62 82 ALA A O 1
ATOM 620 N N . SER A 1 83 ? -4.501 11.046 -8.463 1.00 89.31 83 SER A N 1
ATOM 621 C CA . SER A 1 83 ? -4.087 10.746 -7.086 1.00 89.31 83 SER A CA 1
ATOM 622 C C . SER A 1 83 ? -5.230 10.942 -6.087 1.00 89.31 83 SER A C 1
ATOM 624 O O . SER A 1 83 ? -5.455 10.084 -5.235 1.00 89.31 83 SER A O 1
ATOM 626 N N . VAL A 1 84 ? -5.997 12.031 -6.213 1.00 91.19 84 VAL A N 1
ATOM 627 C CA . VAL A 1 84 ? -7.190 12.278 -5.382 1.00 91.19 84 VAL A CA 1
ATOM 628 C C . VAL A 1 84 ? -8.286 11.253 -5.684 1.00 91.19 84 VAL A C 1
ATOM 630 O O . VAL A 1 84 ? -8.930 10.748 -4.763 1.00 91.19 84 VAL A O 1
ATOM 633 N N . GLY A 1 85 ? -8.467 10.889 -6.955 1.00 92.31 85 GLY A N 1
ATOM 634 C CA . GLY A 1 85 ? -9.418 9.873 -7.400 1.00 92.31 85 GLY A CA 1
ATOM 635 C C . GLY A 1 85 ? -9.204 8.528 -6.706 1.00 92.31 85 GLY A C 1
ATOM 636 O O . GLY A 1 85 ? -10.171 7.950 -6.209 1.00 92.31 85 GLY A O 1
ATOM 637 N N . ASN A 1 86 ? -7.949 8.093 -6.562 1.00 89.00 86 ASN A N 1
ATOM 638 C CA . ASN A 1 86 ? -7.595 6.831 -5.899 1.00 89.00 86 ASN A CA 1
ATOM 639 C C . ASN A 1 86 ? -8.035 6.749 -4.428 1.00 89.00 86 ASN A C 1
ATOM 641 O O . ASN A 1 86 ? -8.315 5.658 -3.938 1.00 89.00 86 ASN A O 1
ATOM 645 N N . ILE A 1 87 ? -8.117 7.880 -3.721 1.00 89.25 87 ILE A N 1
ATOM 646 C CA . ILE A 1 87 ? -8.502 7.930 -2.297 1.00 89.25 87 ILE A CA 1
ATOM 647 C C . ILE A 1 87 ? -9.919 8.476 -2.068 1.00 89.25 87 ILE A C 1
ATOM 649 O O . ILE A 1 87 ? -10.411 8.468 -0.939 1.00 89.25 87 ILE A O 1
ATOM 653 N N . SER A 1 88 ? -10.597 8.923 -3.128 1.00 91.81 88 SER A N 1
ATOM 654 C CA . SER A 1 88 ? -11.892 9.612 -3.066 1.00 91.81 88 SER A CA 1
ATOM 655 C C . SER A 1 88 ? -12.983 8.796 -2.369 1.00 91.81 88 SER A C 1
ATOM 657 O O . SER A 1 88 ? -13.681 9.318 -1.501 1.00 91.81 88 SER A O 1
ATOM 659 N N . ALA A 1 89 ? -13.079 7.498 -2.668 1.00 89.81 89 ALA A N 1
ATOM 660 C CA . ALA A 1 89 ? -14.037 6.605 -2.025 1.00 89.81 89 ALA A CA 1
ATOM 661 C C . ALA A 1 89 ? -13.823 6.525 -0.502 1.00 89.81 89 ALA A C 1
ATOM 663 O O . ALA A 1 89 ? -14.790 6.485 0.253 1.00 89.81 89 ALA A O 1
ATOM 664 N N . GLY A 1 90 ? -12.571 6.549 -0.033 1.00 87.00 90 GLY A N 1
ATOM 665 C CA . GLY A 1 90 ? -12.261 6.565 1.399 1.00 87.00 90 GLY A CA 1
ATOM 666 C C . GLY A 1 90 ? -12.660 7.880 2.073 1.00 87.00 90 GLY A C 1
ATOM 667 O O . GLY A 1 90 ? -13.208 7.863 3.172 1.00 87.00 90 GLY A O 1
ATOM 668 N N . ILE A 1 91 ? -12.443 9.009 1.390 1.00 89.38 91 ILE A N 1
ATOM 669 C CA . ILE A 1 91 ? -12.804 10.348 1.883 1.00 89.38 91 ILE A CA 1
ATOM 670 C C . ILE A 1 91 ? -14.324 10.480 2.029 1.00 89.38 91 ILE A C 1
ATOM 672 O O . ILE A 1 91 ? -14.810 10.933 3.064 1.00 89.38 91 ILE A O 1
ATOM 676 N N . LEU A 1 92 ? -15.086 10.057 1.017 1.00 91.88 92 LEU A N 1
ATOM 677 C CA . LEU A 1 92 ? -16.547 10.184 1.019 1.00 91.88 92 LEU A CA 1
ATOM 678 C C . LEU A 1 92 ? -17.216 9.317 2.094 1.00 91.88 92 LEU A C 1
ATOM 680 O O . LEU A 1 92 ? -18.225 9.725 2.657 1.00 91.88 92 LEU A O 1
ATOM 684 N N . ASN A 1 93 ? -16.629 8.163 2.423 1.00 90.25 93 ASN A N 1
ATOM 685 C CA . ASN A 1 93 ? -17.142 7.263 3.460 1.00 90.25 93 ASN A CA 1
ATOM 686 C C . ASN A 1 93 ? -16.558 7.552 4.857 1.00 90.25 93 ASN A C 1
ATOM 688 O O . ASN A 1 93 ? -16.771 6.790 5.800 1.00 90.25 93 ASN A O 1
ATOM 692 N N . GLN A 1 94 ? -15.808 8.645 5.038 1.00 87.50 94 GLN A N 1
ATOM 693 C CA . GLN A 1 94 ? -15.113 8.914 6.299 1.00 87.50 94 GLN A CA 1
ATOM 694 C C . GLN A 1 94 ? -16.080 9.140 7.478 1.00 87.50 94 GLN A C 1
ATOM 696 O O . GLN A 1 94 ? -15.753 8.784 8.614 1.00 87.50 94 GLN A O 1
ATOM 701 N N . SER A 1 95 ? -17.284 9.667 7.223 1.00 87.88 95 SER A N 1
ATOM 702 C CA . SER A 1 95 ? -18.345 9.829 8.231 1.00 87.88 95 SER A CA 1
ATOM 703 C C . SER A 1 95 ? -18.814 8.507 8.844 1.00 87.88 95 SER A C 1
ATOM 705 O O . SER A 1 95 ? -19.187 8.472 10.019 1.00 87.88 95 SER A O 1
ATOM 707 N N . ASP A 1 96 ? -18.747 7.410 8.088 1.00 88.62 96 ASP A N 1
ATOM 708 C CA . ASP A 1 96 ? -19.198 6.094 8.553 1.00 88.62 96 ASP A CA 1
ATOM 709 C C . ASP A 1 96 ? -18.263 5.508 9.610 1.00 88.62 96 ASP A C 1
ATOM 711 O O . ASP A 1 96 ? -18.704 4.757 10.483 1.00 88.62 96 ASP A O 1
ATOM 715 N N . PHE A 1 97 ? -16.983 5.889 9.564 1.00 83.62 97 PHE A N 1
ATOM 716 C CA . PHE A 1 97 ? -15.982 5.501 10.553 1.00 83.62 97 PHE A CA 1
ATOM 717 C C . PHE A 1 97 ? -15.952 6.463 11.741 1.00 83.62 97 PHE A C 1
ATOM 719 O O . PHE A 1 97 ? -15.849 6.028 12.889 1.00 83.62 97 PHE A O 1
ATOM 726 N N . THR A 1 98 ? -16.067 7.773 11.501 1.00 86.81 98 THR A N 1
ATOM 727 C CA . THR A 1 98 ? -15.952 8.772 12.575 1.00 86.81 98 THR A CA 1
ATOM 728 C C . THR A 1 98 ? -17.146 8.793 13.521 1.00 86.81 98 THR A C 1
ATOM 730 O O . THR A 1 98 ? -16.973 9.194 14.670 1.00 86.81 98 THR A O 1
ATOM 733 N N . ARG A 1 99 ? -18.322 8.288 13.119 1.00 87.62 99 ARG A N 1
ATOM 734 C CA . ARG A 1 99 ? -19.470 8.127 14.035 1.00 87.62 99 ARG A CA 1
ATOM 735 C C . ARG A 1 99 ? -19.185 7.202 15.224 1.00 87.62 99 ARG A C 1
ATOM 737 O O . ARG A 1 99 ? -19.855 7.308 16.243 1.00 87.62 99 ARG A O 1
ATOM 744 N N . PHE A 1 100 ? -18.206 6.302 15.096 1.00 83.56 100 PHE A N 1
ATOM 745 C CA . PHE A 1 100 ? -17.770 5.400 16.166 1.00 83.56 100 PHE A CA 1
ATOM 746 C C . PHE A 1 100 ? -16.637 5.992 17.022 1.00 83.56 100 PHE A C 1
ATOM 748 O O . PHE A 1 100 ? -16.138 5.331 17.933 1.00 83.56 100 PHE A O 1
ATOM 755 N N . ALA A 1 101 ? -16.193 7.221 16.742 1.00 83.81 101 ALA A N 1
ATOM 756 C CA . ALA A 1 101 ? -15.155 7.874 17.525 1.00 83.81 101 ALA A CA 1
ATOM 757 C C . ALA A 1 101 ? -15.700 8.331 18.886 1.00 83.81 101 ALA A C 1
ATOM 759 O O . ALA A 1 101 ? -16.721 9.006 18.975 1.00 83.81 101 ALA A O 1
ATOM 760 N N . HIS A 1 102 ? -14.957 8.034 19.952 1.00 83.56 102 HIS A N 1
ATOM 761 C CA . HIS A 1 102 ? -15.324 8.415 21.321 1.00 83.56 102 HIS A CA 1
ATOM 762 C C . HIS A 1 102 ? -15.345 9.937 21.553 1.00 83.56 102 HIS A C 1
ATOM 764 O O . HIS A 1 102 ? -15.982 10.413 22.490 1.00 83.56 102 HIS A O 1
ATOM 770 N N . LYS A 1 103 ? -14.620 10.709 20.731 1.00 88.12 103 LYS A N 1
ATOM 771 C CA . LYS A 1 103 ? -14.559 12.172 20.804 1.00 88.12 103 LYS A CA 1
ATOM 772 C C . LYS A 1 103 ? -14.268 12.767 19.429 1.00 88.12 103 LYS A C 1
ATOM 774 O O . LYS A 1 103 ? -13.512 12.201 18.638 1.00 88.12 103 LYS A O 1
ATOM 779 N N . GLN A 1 104 ? -14.818 13.950 19.177 1.00 85.81 104 GLN A N 1
ATOM 780 C CA . GLN A 1 104 ? -14.512 14.729 17.983 1.00 85.81 104 GLN A CA 1
ATOM 781 C C . GLN A 1 104 ? -13.016 15.070 17.905 1.00 85.81 104 GLN A C 1
ATOM 783 O O . GLN A 1 104 ? -12.413 15.516 18.882 1.00 85.81 104 GLN A O 1
ATOM 788 N N . GLY A 1 105 ? -12.423 14.860 16.729 1.00 83.94 105 GLY A N 1
ATOM 789 C CA . GLY A 1 105 ? -11.023 15.187 16.448 1.00 83.94 105 GLY A CA 1
ATOM 790 C C . GLY A 1 105 ? -10.046 14.033 16.674 1.00 83.94 105 GLY A C 1
ATOM 791 O O . GLY A 1 105 ? -8.904 14.126 16.234 1.00 83.94 105 GLY A O 1
ATOM 792 N N . VAL A 1 106 ? -10.479 12.914 17.267 1.00 87.50 106 VAL A N 1
ATOM 793 C CA . VAL A 1 106 ? -9.626 11.722 17.464 1.00 87.50 106 VAL A CA 1
ATOM 794 C C . VAL A 1 106 ? -9.208 11.095 16.128 1.00 87.50 106 VAL A C 1
ATOM 796 O O . VAL A 1 106 ? -8.152 10.479 16.033 1.00 87.50 106 VAL A O 1
ATOM 799 N N . GLN A 1 107 ? -9.983 11.311 15.064 1.00 87.12 107 GLN A N 1
ATOM 800 C CA . GLN A 1 107 ? -9.626 10.883 13.713 1.00 87.12 107 GLN A CA 1
ATOM 801 C C . GLN A 1 107 ? -8.433 11.648 13.112 1.00 87.12 107 GLN A C 1
ATOM 803 O O . GLN A 1 107 ? -7.762 11.121 12.227 1.00 87.12 107 GLN A O 1
ATOM 808 N N . VAL A 1 108 ? -8.165 12.883 13.557 1.00 90.19 108 VAL A N 1
ATOM 809 C CA . VAL A 1 108 ? -7.217 13.790 12.886 1.00 90.19 108 VAL A CA 1
ATOM 810 C C . VAL A 1 108 ? -5.780 13.261 12.945 1.00 90.19 108 VAL A C 1
ATOM 812 O O . VAL A 1 108 ? -5.159 13.165 11.885 1.00 90.19 108 VAL A O 1
ATOM 815 N N . PRO A 1 109 ? -5.246 12.828 14.106 1.00 90.19 109 PRO A N 1
ATOM 816 C CA . PRO A 1 109 ? -3.906 12.247 14.160 1.00 90.19 109 PRO A CA 1
ATOM 817 C C . PRO A 1 109 ? -3.771 10.982 13.304 1.00 90.19 109 PRO A C 1
ATOM 819 O O . PRO A 1 109 ? -2.776 10.825 12.602 1.00 90.19 109 PRO A O 1
ATOM 822 N N . GLY A 1 110 ? -4.786 10.108 13.315 1.00 88.50 110 GLY A N 1
ATOM 823 C CA . GLY A 1 110 ? -4.790 8.881 12.513 1.00 88.50 110 GLY A CA 1
ATOM 824 C C . GLY A 1 110 ? -4.786 9.164 11.010 1.00 88.50 110 GLY A C 1
ATOM 825 O O . GLY A 1 110 ? -4.056 8.521 10.262 1.00 88.50 110 GLY A O 1
ATOM 826 N N . MET A 1 111 ? -5.538 10.175 10.574 1.00 89.19 111 MET A N 1
ATOM 827 C CA . MET A 1 111 ? -5.580 10.609 9.179 1.00 89.19 111 MET A CA 1
ATOM 828 C C . MET A 1 111 ? -4.249 11.220 8.728 1.00 89.19 111 MET A C 1
ATOM 830 O O . MET A 1 111 ? -3.750 10.859 7.664 1.00 89.19 111 MET A O 1
ATOM 834 N N . ILE A 1 112 ? -3.643 12.093 9.542 1.00 91.31 112 ILE A N 1
ATOM 835 C CA . ILE A 1 112 ? -2.328 12.684 9.244 1.00 91.31 112 ILE A CA 1
ATOM 836 C C . ILE A 1 112 ? -1.265 11.587 9.156 1.00 91.31 112 ILE A C 1
ATOM 838 O O . ILE A 1 112 ? -0.512 11.536 8.185 1.00 91.31 112 ILE A O 1
ATO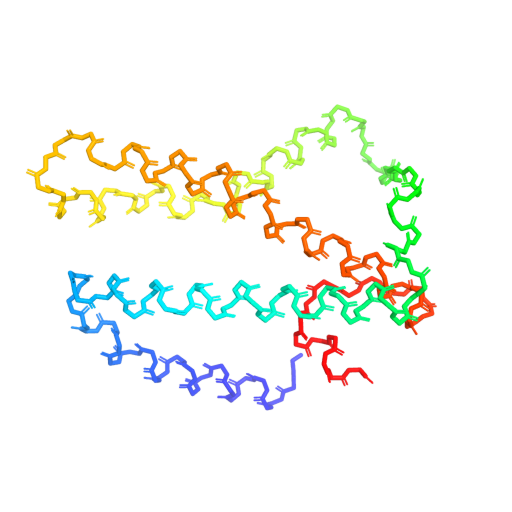M 842 N N . PHE A 1 113 ? -1.233 10.677 10.132 1.00 92.00 113 PHE A N 1
ATOM 843 C CA . PHE A 1 113 ? -0.302 9.553 10.128 1.00 92.00 113 PHE A CA 1
ATOM 844 C C . PHE A 1 113 ? -0.493 8.668 8.894 1.00 92.00 113 PHE A C 1
ATOM 846 O O . PHE A 1 113 ? 0.479 8.374 8.203 1.00 92.00 113 PHE A O 1
ATOM 853 N N . SER A 1 114 ? -1.736 8.292 8.577 1.00 88.44 114 SER A N 1
ATOM 854 C CA . SER A 1 114 ? -2.050 7.446 7.423 1.00 88.44 114 SER A CA 1
ATOM 855 C C . SER A 1 114 ? -1.664 8.101 6.095 1.00 88.44 114 SER A C 1
ATOM 857 O O . SER A 1 114 ? -1.194 7.419 5.188 1.00 88.44 114 SER A O 1
ATOM 859 N N . LEU A 1 115 ? -1.853 9.412 5.959 1.00 87.81 115 LEU A N 1
ATOM 860 C CA . LEU A 1 115 ? -1.509 10.122 4.731 1.00 87.81 115 LEU A CA 1
ATOM 861 C C . LEU A 1 115 ? 0.008 10.244 4.554 1.00 87.81 115 LEU A C 1
ATOM 863 O O . LEU A 1 115 ? 0.519 10.034 3.458 1.00 87.81 115 LEU A O 1
ATOM 867 N N . LEU A 1 116 ? 0.728 10.579 5.626 1.00 88.31 116 LEU A N 1
ATOM 868 C CA . LEU A 1 116 ? 2.159 10.868 5.547 1.00 88.31 116 LEU A CA 1
ATOM 869 C C . LEU A 1 116 ? 3.028 9.612 5.543 1.00 88.31 116 LEU A C 1
ATOM 871 O O . LEU A 1 116 ? 4.070 9.608 4.897 1.00 88.31 116 LEU A O 1
ATOM 875 N N . VAL A 1 117 ? 2.628 8.561 6.264 1.00 90.75 117 VAL A N 1
ATOM 876 C CA . VAL A 1 117 ? 3.465 7.369 6.443 1.00 90.75 117 VAL A CA 1
ATOM 877 C C . VAL A 1 117 ? 3.121 6.300 5.401 1.00 90.75 117 VAL A C 1
ATOM 879 O O . VAL A 1 117 ? 3.839 6.217 4.402 1.00 90.75 117 VAL A O 1
ATOM 882 N N . PRO A 1 118 ? 2.037 5.506 5.525 1.00 88.31 118 PRO A N 1
ATOM 883 C CA . PRO A 1 118 ? 1.736 4.498 4.515 1.00 88.31 118 PRO A CA 1
ATOM 884 C C . PRO A 1 118 ? 1.385 5.125 3.160 1.00 88.31 118 PRO A C 1
ATOM 886 O O . PRO A 1 118 ? 1.761 4.562 2.135 1.00 88.31 118 PRO A O 1
ATOM 889 N N . GLY A 1 119 ? 0.765 6.312 3.138 1.00 87.62 119 GLY A N 1
ATOM 890 C CA . GLY A 1 119 ? 0.463 7.044 1.904 1.00 87.62 119 GLY A CA 1
ATOM 891 C C . GLY A 1 119 ? 1.689 7.465 1.085 1.00 87.62 119 GLY A C 1
ATOM 892 O O . GLY A 1 119 ? 1.554 7.652 -0.119 1.00 87.62 119 GLY A O 1
ATOM 893 N N . MET A 1 120 ? 2.879 7.551 1.688 1.00 89.62 120 MET A N 1
ATOM 894 C CA . MET A 1 120 ? 4.130 7.845 0.972 1.00 89.62 120 MET A CA 1
ATOM 895 C C . MET A 1 120 ? 4.981 6.593 0.763 1.00 89.62 120 MET A C 1
ATOM 897 O O . MET A 1 120 ? 5.499 6.366 -0.328 1.00 89.62 120 MET A O 1
ATOM 901 N N . VAL A 1 121 ? 5.110 5.751 1.789 1.00 91.81 121 VAL A N 1
ATOM 902 C CA . VAL A 1 121 ? 6.007 4.587 1.753 1.00 91.81 121 VAL A CA 1
ATOM 903 C C . VAL A 1 121 ? 5.509 3.515 0.780 1.00 91.81 121 VAL A C 1
ATOM 905 O O . VAL A 1 121 ? 6.300 2.962 0.017 1.00 91.81 121 VAL A O 1
ATOM 908 N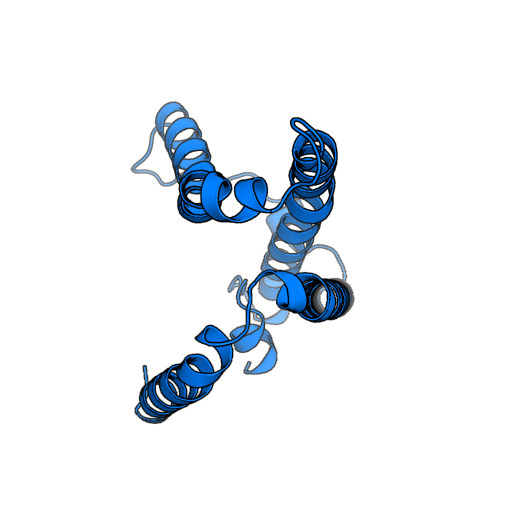 N . VAL A 1 122 ? 4.202 3.237 0.759 1.00 90.62 122 VAL A N 1
ATOM 909 C CA . VAL A 1 122 ? 3.641 2.166 -0.080 1.00 90.62 122 VAL A CA 1
ATOM 910 C C . VAL A 1 122 ? 3.759 2.483 -1.580 1.00 90.62 122 VAL A C 1
ATOM 912 O O . VAL A 1 122 ? 4.210 1.609 -2.326 1.00 90.62 122 VAL A O 1
ATOM 915 N N . PRO A 1 123 ? 3.446 3.705 -2.060 1.00 89.75 123 PRO A N 1
ATOM 916 C CA . PRO A 1 123 ? 3.702 4.061 -3.455 1.00 89.75 123 PRO A CA 1
ATOM 917 C C . PRO A 1 123 ? 5.178 3.978 -3.848 1.00 89.75 123 PRO A C 1
ATOM 919 O O . PRO A 1 123 ? 5.476 3.531 -4.953 1.00 89.75 123 PRO A O 1
ATOM 922 N N . ILE A 1 124 ? 6.106 4.340 -2.952 1.00 90.38 124 ILE A N 1
ATOM 923 C CA . ILE A 1 124 ? 7.549 4.220 -3.214 1.00 90.38 124 ILE A CA 1
ATOM 924 C C . ILE A 1 124 ? 7.930 2.758 -3.473 1.00 90.38 124 ILE A C 1
ATOM 926 O O . ILE A 1 124 ? 8.623 2.480 -4.449 1.00 90.38 124 ILE A O 1
ATOM 930 N N . PHE A 1 125 ? 7.437 1.816 -2.663 1.00 92.19 125 PHE A N 1
ATOM 931 C CA . PHE A 1 125 ? 7.645 0.382 -2.899 1.00 92.19 125 PHE A CA 1
ATOM 932 C C . PHE A 1 125 ? 7.125 -0.060 -4.271 1.00 92.19 125 PHE A C 1
ATOM 934 O O . PHE A 1 125 ? 7.826 -0.759 -5.004 1.00 92.19 125 PHE A O 1
ATOM 941 N N . GLY A 1 126 ? 5.931 0.400 -4.654 1.00 89.94 126 GLY A N 1
ATOM 942 C CA . GLY A 1 126 ? 5.352 0.119 -5.968 1.00 89.94 126 GLY A CA 1
ATOM 943 C C . GLY A 1 126 ? 6.198 0.658 -7.124 1.00 89.94 126 GLY A C 1
ATOM 944 O O . GLY A 1 126 ? 6.485 -0.079 -8.063 1.00 89.94 126 GLY A O 1
ATOM 945 N N . ILE A 1 127 ? 6.647 1.914 -7.041 1.00 90.19 127 ILE A N 1
ATOM 946 C CA . ILE A 1 127 ? 7.464 2.563 -8.080 1.00 90.19 127 ILE A CA 1
ATOM 947 C C . ILE A 1 127 ? 8.832 1.884 -8.206 1.00 90.19 127 ILE A C 1
ATOM 949 O O . ILE A 1 127 ? 9.270 1.603 -9.319 1.00 90.19 127 ILE A O 1
ATOM 953 N N . LEU A 1 128 ? 9.495 1.580 -7.086 1.00 91.00 128 LEU A N 1
ATOM 954 C CA . LEU A 1 128 ? 10.788 0.888 -7.087 1.00 91.00 128 LEU A CA 1
ATOM 955 C C . LEU A 1 128 ? 10.672 -0.520 -7.671 1.00 91.00 128 LEU A C 1
ATOM 957 O O . LEU A 1 128 ? 11.492 -0.914 -8.496 1.00 91.00 128 LEU A O 1
ATOM 961 N N . THR A 1 129 ? 9.626 -1.255 -7.298 1.00 92.06 129 THR A N 1
ATOM 962 C CA . THR A 1 129 ? 9.368 -2.591 -7.844 1.00 92.06 129 THR A CA 1
ATOM 963 C C . THR A 1 129 ? 9.074 -2.524 -9.347 1.00 92.06 129 THR A C 1
ATOM 965 O O . THR A 1 129 ? 9.680 -3.256 -10.126 1.00 92.06 129 THR A O 1
ATOM 968 N N . ALA A 1 130 ? 8.210 -1.606 -9.790 1.00 91.06 130 ALA A N 1
ATOM 969 C CA . ALA A 1 130 ? 7.908 -1.408 -11.211 1.00 91.06 130 ALA A CA 1
ATOM 970 C C . ALA A 1 130 ? 9.148 -0.990 -12.022 1.00 91.06 130 ALA A C 1
ATOM 972 O O . ALA A 1 130 ? 9.330 -1.413 -13.159 1.00 91.06 130 ALA A O 1
ATOM 973 N N . SER A 1 131 ? 10.035 -0.200 -11.421 1.00 90.38 131 SER A N 1
ATOM 974 C CA . SER A 1 131 ? 11.322 0.167 -12.007 1.00 90.38 131 SER A CA 1
ATOM 975 C C . SER A 1 131 ? 12.252 -1.036 -12.140 1.00 90.38 131 SER A C 1
ATOM 977 O O . SER A 1 131 ? 12.779 -1.292 -13.217 1.00 90.38 131 SER A O 1
ATOM 979 N N . ALA A 1 132 ? 12.443 -1.805 -11.069 1.00 89.44 132 ALA A N 1
ATOM 980 C CA . ALA A 1 132 ? 13.330 -2.964 -11.065 1.00 89.44 132 ALA A CA 1
ATOM 981 C C . ALA A 1 132 ? 12.847 -4.080 -12.011 1.00 89.44 132 ALA A C 1
ATOM 983 O O . ALA A 1 132 ? 13.659 -4.714 -12.684 1.00 89.44 132 ALA A O 1
ATOM 984 N N . THR A 1 133 ? 11.531 -4.281 -12.127 1.00 90.38 133 THR A N 1
ATOM 985 C CA . THR A 1 133 ? 10.941 -5.287 -13.028 1.00 90.38 133 THR A CA 1
ATOM 986 C C . THR A 1 133 ? 11.237 -5.022 -14.505 1.00 90.38 133 THR A C 1
ATOM 988 O O . THR A 1 133 ? 11.423 -5.987 -15.238 1.00 90.38 133 THR A O 1
ATOM 991 N N . MET A 1 134 ? 11.429 -3.765 -14.925 1.00 89.50 134 MET A N 1
ATOM 992 C CA . MET A 1 134 ? 11.906 -3.444 -16.281 1.00 89.50 134 MET A CA 1
ATOM 993 C C . MET A 1 134 ? 13.254 -4.104 -16.589 1.00 89.50 134 MET A C 1
ATOM 995 O O . MET A 1 134 ? 13.470 -4.581 -17.700 1.00 89.50 134 MET A O 1
ATOM 999 N N . THR A 1 135 ? 14.168 -4.139 -15.617 1.00 87.56 135 THR A N 1
ATOM 1000 C CA . THR A 1 135 ? 15.472 -4.794 -15.777 1.00 87.56 135 THR A CA 1
ATOM 1001 C C . THR A 1 135 ? 15.336 -6.314 -15.738 1.00 87.56 135 THR A C 1
ATOM 1003 O O . THR A 1 135 ? 15.982 -7.002 -16.521 1.00 87.56 135 THR A O 1
ATOM 1006 N N . ILE A 1 136 ? 14.493 -6.838 -14.843 1.00 87.00 136 ILE A N 1
ATOM 1007 C CA . ILE A 1 136 ? 14.317 -8.286 -14.636 1.00 87.00 136 ILE A CA 1
ATOM 1008 C C . ILE A 1 136 ? 13.632 -8.943 -15.840 1.00 87.00 136 ILE A C 1
ATOM 1010 O O . ILE A 1 136 ? 14.076 -9.988 -16.304 1.00 87.00 136 ILE A O 1
ATOM 1014 N N . TYR A 1 137 ? 12.569 -8.324 -16.354 1.00 87.38 137 TYR A N 1
ATOM 1015 C CA . TYR A 1 137 ? 11.700 -8.890 -17.389 1.00 87.38 137 TYR A CA 1
ATOM 1016 C C . TYR A 1 137 ? 11.929 -8.284 -18.782 1.00 87.38 137 TYR A C 1
ATOM 1018 O O . TYR A 1 137 ? 11.113 -8.464 -19.679 1.00 87.38 137 TYR A O 1
ATOM 1026 N N . GLY A 1 138 ? 13.043 -7.577 -18.997 1.00 80.94 138 GLY A N 1
ATOM 1027 C CA . GLY A 1 138 ? 13.465 -7.170 -20.342 1.00 80.94 138 GLY A CA 1
ATOM 1028 C C . GLY A 1 138 ? 12.685 -6.002 -20.958 1.00 80.94 138 GLY A C 1
ATOM 1029 O O . GLY A 1 138 ? 12.572 -5.930 -22.179 1.00 80.94 138 GLY A O 1
ATOM 1030 N N . GLY A 1 139 ? 12.191 -5.069 -20.140 1.00 79.44 139 GLY A N 1
ATOM 1031 C CA . GLY A 1 139 ? 11.635 -3.790 -20.597 1.00 79.44 139 GLY A CA 1
ATOM 1032 C C . GLY A 1 139 ? 10.154 -3.560 -20.302 1.00 79.44 139 GLY A C 1
ATOM 1033 O O . GLY A 1 139 ? 9.618 -2.547 -20.747 1.00 79.44 139 GLY A O 1
ATOM 1034 N N . GLU A 1 140 ? 9.499 -4.446 -19.547 1.00 83.25 140 GLU A N 1
ATOM 1035 C CA . GLU A 1 140 ? 8.118 -4.251 -19.090 1.00 83.25 140 GLU A CA 1
ATOM 1036 C C . GLU A 1 140 ? 8.045 -3.917 -17.594 1.00 83.25 140 GLU A C 1
ATOM 1038 O O . GLU A 1 140 ? 8.615 -4.607 -16.747 1.00 83.25 140 GLU A O 1
ATOM 1043 N N . ALA A 1 141 ? 7.327 -2.837 -17.266 1.00 85.06 141 ALA A N 1
ATOM 1044 C CA . ALA A 1 141 ? 7.146 -2.377 -15.896 1.00 85.06 141 ALA A CA 1
ATOM 1045 C C . ALA A 1 141 ? 5.924 -3.063 -15.292 1.00 85.06 141 ALA A C 1
ATOM 1047 O O . ALA A 1 141 ? 4.781 -2.725 -15.614 1.00 85.06 141 ALA A O 1
ATOM 1048 N N . TYR A 1 142 ? 6.158 -3.987 -14.367 1.00 88.06 142 TYR A N 1
ATOM 1049 C CA . TYR A 1 142 ? 5.091 -4.651 -13.636 1.00 88.06 142 TYR A CA 1
ATOM 1050 C C . TYR A 1 142 ? 4.911 -4.005 -12.266 1.00 88.06 142 TYR A C 1
ATOM 1052 O O . TYR A 1 142 ? 5.791 -4.047 -11.412 1.00 88.06 142 TYR A O 1
ATOM 1060 N N . TRP A 1 143 ? 3.735 -3.422 -12.040 1.00 82.25 143 TRP A N 1
ATOM 1061 C CA . TRP A 1 143 ? 3.354 -2.853 -10.741 1.00 82.25 143 TRP A CA 1
ATOM 1062 C C . TRP A 1 143 ? 2.438 -3.769 -9.926 1.00 82.25 143 TRP A C 1
ATOM 1064 O O . TRP A 1 143 ? 2.273 -3.560 -8.728 1.00 82.25 143 TRP A O 1
ATOM 1074 N N . ASN A 1 144 ? 1.799 -4.757 -10.562 1.00 85.69 144 ASN A N 1
ATOM 1075 C CA . ASN A 1 144 ? 0.878 -5.669 -9.893 1.00 85.69 144 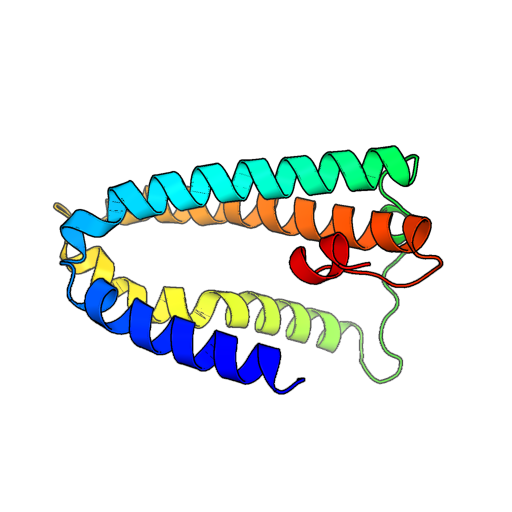ASN A CA 1
ATOM 1076 C C . ASN A 1 144 ? 1.660 -6.842 -9.273 1.00 85.69 144 ASN A C 1
ATOM 1078 O O . ASN A 1 144 ? 2.183 -7.662 -10.032 1.00 85.69 144 ASN A O 1
ATOM 1082 N N . PRO A 1 145 ? 1.681 -6.991 -7.933 1.00 81.88 145 PRO A N 1
ATOM 1083 C CA . PRO A 1 145 ? 2.386 -8.082 -7.259 1.00 81.88 145 PRO A CA 1
ATOM 1084 C C . PRO A 1 145 ? 1.981 -9.473 -7.750 1.00 81.88 145 PRO A C 1
ATOM 1086 O O . PRO A 1 145 ? 2.822 -10.358 -7.852 1.00 81.88 145 PRO A O 1
ATOM 1089 N N . LEU A 1 146 ? 0.703 -9.667 -8.094 1.00 83.19 146 LEU A N 1
ATOM 1090 C CA . LEU A 1 146 ? 0.215 -10.949 -8.603 1.00 83.19 146 LEU A CA 1
ATOM 1091 C C . LEU A 1 146 ? 0.822 -11.279 -9.961 1.00 83.19 146 LEU A C 1
ATOM 1093 O O . LEU A 1 146 ? 1.130 -12.433 -10.218 1.00 83.19 146 LEU A O 1
ATOM 1097 N N . VAL A 1 147 ? 1.000 -10.274 -10.821 1.00 84.25 147 VAL A N 1
ATOM 1098 C CA . VAL A 1 147 ? 1.631 -10.485 -12.126 1.00 84.25 147 VAL A CA 1
ATOM 1099 C C . VAL A 1 147 ? 3.105 -10.806 -11.927 1.00 84.25 147 VAL A C 1
ATOM 1101 O O . VAL A 1 147 ? 3.573 -11.777 -12.495 1.00 84.25 147 VAL A O 1
ATOM 1104 N N . ILE A 1 148 ? 3.797 -10.077 -11.052 1.00 83.62 148 ILE A N 1
ATOM 1105 C CA . ILE A 1 148 ? 5.221 -10.297 -10.756 1.00 83.62 148 ILE A CA 1
ATOM 1106 C C . ILE A 1 148 ? 5.493 -11.733 -10.287 1.00 83.62 148 ILE A C 1
ATOM 1108 O O . ILE A 1 148 ? 6.475 -12.332 -10.693 1.00 83.62 148 ILE A O 1
ATOM 1112 N N . ILE A 1 149 ? 4.624 -12.303 -9.449 1.00 79.62 149 ILE A N 1
ATOM 1113 C CA . ILE A 1 149 ? 4.802 -13.672 -8.935 1.00 79.62 149 ILE A CA 1
ATOM 1114 C C . ILE A 1 149 ? 4.462 -14.739 -9.994 1.00 79.62 149 ILE A C 1
ATOM 1116 O O . ILE A 1 149 ? 4.880 -15.888 -9.867 1.00 79.62 149 ILE A O 1
ATOM 1120 N N . LEU A 1 150 ? 3.671 -14.390 -11.011 1.00 78.44 150 LEU A N 1
ATOM 1121 C CA . LEU A 1 150 ? 3.208 -15.319 -12.046 1.00 78.44 150 LEU A CA 1
ATOM 1122 C C . LEU A 1 150 ? 4.079 -15.334 -13.314 1.00 78.44 150 LEU A C 1
ATOM 1124 O O . LEU A 1 150 ? 3.866 -16.222 -14.139 1.00 78.44 150 LEU A O 1
ATOM 1128 N N . GLN A 1 151 ? 4.987 -14.367 -13.477 1.00 70.88 151 GLN A N 1
ATOM 1129 C CA . GLN A 1 151 ? 5.986 -14.324 -14.555 1.00 70.88 151 GLN A CA 1
ATOM 1130 C C . GLN A 1 151 ? 7.194 -15.191 -14.203 1.00 70.88 151 GLN A C 1
ATOM 1132 O O . GLN A 1 151 ? 7.590 -16.012 -15.058 1.00 70.88 151 GLN A O 1
#

Sequence (151 aa):
MVTRDFVGFVIFQVISIPMLLIRVEKVAFPVAIANIVTFFVMMGITIWACTTAGGAGPLFVSGATQPATMTTSWAWIYGIVASVGNISAGILNQSDFTRFAHKQGVQVPGMIFSLLVPGMVVPIFGILTASATMTIYGGEAYWNPLVIILQ

InterPro domains:
  IPR001248 Purine-cytosine permease [PF02133] (3-148)
  IPR045225 Uracil/uridine/allantoin permease [PTHR30618] (3-149)